Protein AF-A0A5N3W1Z2-F1 (afdb_monomer_lite)

Secondary structure (DSSP, 8-state)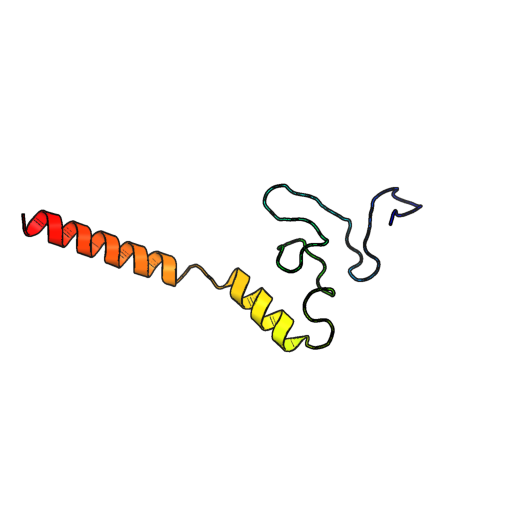:
-B-TTT-SBB-TTT--B---BTTTB-TTSSS-TTS-TTTS-TT-HHHHHHHHHHHHHSSSSHHHHHHHHHHHHHHHHHH--

Foldseek 3Di:
DADPVHRFDADPQQRDTFDDDPPQHTLPDQLGPNHDLCVNCVPCVPVSCVSNVVVVVPDDPVVVVVVVVVVVVVVVVVVVD

Sequence (81 aa):
MTCSQCNTNFCYRCGERYRQLRF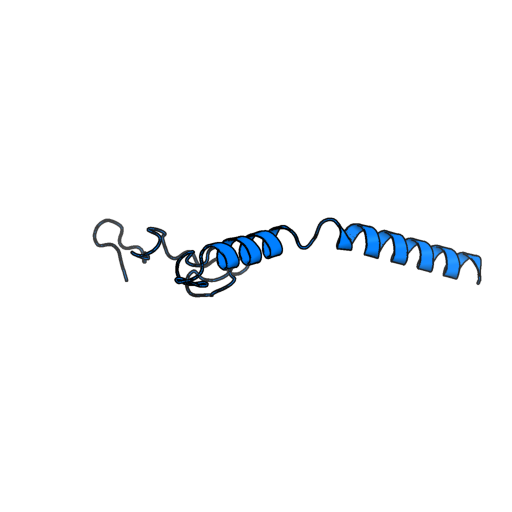FGDHTSNLSIFGCKYRYLPERPHLRRLVRGSVCGETPLLLPLATVLFFFSFICLVILK

Structure (mmCIF, N/CA/C/O backbone):
data_AF-A0A5N3W1Z2-F1
#
_entry.id   AF-A0A5N3W1Z2-F1
#
loop_
_atom_site.group_PDB
_atom_site.id
_atom_site.type_symbol
_atom_site.label_atom_id
_atom_site.label_alt_id
_atom_site.label_comp_id
_atom_site.label_asym_id
_atom_site.label_entity_id
_atom_site.label_seq_id
_atom_site.pdbx_PDB_ins_code
_atom_site.Cartn_x
_atom_site.Cartn_y
_atom_site.Cartn_z
_atom_site.occupancy
_atom_site.B_iso_or_equiv
_atom_site.auth_seq_id
_atom_site.auth_comp_id
_atom_site.auth_asym_id
_atom_site.auth_atom_id
_atom_site.pdbx_PDB_model_num
ATOM 1 N N . MET A 1 1 ? -13.570 7.658 7.305 1.00 54.25 1 MET A N 1
ATOM 2 C CA . MET A 1 1 ? -14.309 7.075 8.448 1.00 54.25 1 MET A CA 1
ATOM 3 C C . MET A 1 1 ? -13.442 7.258 9.679 1.00 54.25 1 MET A C 1
ATOM 5 O O . MET A 1 1 ? -12.284 6.851 9.648 1.00 54.25 1 MET A O 1
ATOM 9 N N . THR A 1 2 ? -13.963 7.939 10.697 1.00 70.88 2 THR A N 1
ATOM 10 C CA . THR A 1 2 ? -13.235 8.434 11.875 1.00 70.88 2 THR A CA 1
ATOM 11 C C . THR A 1 2 ? -13.474 7.556 13.107 1.00 70.88 2 THR A C 1
ATOM 13 O O . THR A 1 2 ? -14.572 7.060 13.333 1.00 70.88 2 THR A O 1
ATOM 16 N N . CYS A 1 3 ? -12.422 7.330 13.888 1.00 61.22 3 CYS A N 1
ATOM 17 C CA . CYS A 1 3 ? -12.421 6.600 15.161 1.00 61.22 3 CYS A CA 1
ATOM 18 C C . CYS A 1 3 ? -13.058 7.453 16.256 1.00 61.22 3 CYS A C 1
ATOM 20 O O . CYS A 1 3 ? -12.589 8.559 16.473 1.00 61.22 3 CYS A O 1
ATOM 22 N N . SER A 1 4 ? -14.063 6.958 16.983 1.00 65.56 4 SER A N 1
ATOM 23 C CA . SER A 1 4 ? -14.722 7.731 18.054 1.00 65.56 4 SER A CA 1
ATOM 24 C C . SER A 1 4 ? -13.838 7.964 19.286 1.00 65.56 4 SER A C 1
ATOM 26 O O . SER A 1 4 ? -13.992 8.968 19.967 1.00 65.56 4 SER A O 1
ATOM 28 N N . GLN A 1 5 ? -12.883 7.069 19.557 1.00 64.19 5 GLN A N 1
ATOM 29 C CA . GLN A 1 5 ? -11.953 7.188 20.692 1.00 64.19 5 GLN A CA 1
ATOM 30 C C . GLN A 1 5 ? -10.759 8.100 20.388 1.00 64.19 5 GLN A C 1
ATOM 32 O O . GLN A 1 5 ? -10.181 8.713 21.276 1.00 64.19 5 GLN A O 1
ATOM 37 N N . CYS A 1 6 ? -10.358 8.164 19.119 1.00 63.59 6 CYS A N 1
ATOM 38 C CA . CYS A 1 6 ? -9.101 8.771 18.701 1.00 63.59 6 CYS A CA 1
ATOM 39 C C . CYS A 1 6 ? -9.258 9.864 17.637 1.00 63.59 6 CYS A C 1
ATOM 41 O O . CYS A 1 6 ? -8.248 10.390 17.178 1.00 63.59 6 CYS A O 1
ATOM 43 N N . ASN A 1 7 ? -10.495 10.170 17.219 1.00 66.81 7 ASN A N 1
ATOM 44 C CA . ASN A 1 7 ? -10.926 11.166 16.222 1.00 66.81 7 ASN A CA 1
ATOM 45 C C . ASN A 1 7 ? -10.124 11.209 14.910 1.00 66.81 7 ASN A C 1
ATOM 47 O O . ASN A 1 7 ? -10.209 12.158 14.136 1.00 66.81 7 ASN A O 1
ATOM 51 N N . THR A 1 8 ? -9.368 10.154 14.614 1.00 73.31 8 THR A N 1
ATOM 52 C CA . THR A 1 8 ? -8.550 10.035 13.407 1.00 73.31 8 THR A CA 1
ATOM 53 C C . THR A 1 8 ? -9.252 9.156 12.388 1.00 73.31 8 THR A C 1
ATOM 55 O O . THR A 1 8 ? -9.957 8.206 12.735 1.00 73.31 8 THR A O 1
ATOM 58 N N . ASN A 1 9 ? -9.066 9.463 11.105 1.00 78.31 9 ASN A N 1
ATOM 59 C CA . ASN A 1 9 ? -9.525 8.580 10.043 1.00 78.31 9 ASN A CA 1
ATOM 60 C C . ASN A 1 9 ? -8.751 7.255 10.118 1.00 78.31 9 ASN A C 1
ATOM 62 O O . ASN A 1 9 ? -7.516 7.263 10.124 1.00 78.31 9 ASN A O 1
ATOM 66 N N . PHE A 1 10 ? -9.455 6.120 10.109 1.00 80.75 10 PHE A N 1
ATOM 67 C CA . PHE A 1 10 ? -8.848 4.785 10.135 1.00 80.75 10 PHE A CA 1
ATOM 68 C C . PHE A 1 10 ? -9.582 3.794 9.230 1.00 80.75 10 PHE A C 1
ATOM 70 O O . PHE A 1 10 ? -10.766 3.957 8.924 1.00 80.75 10 PHE A O 1
ATOM 77 N N . CYS A 1 11 ? -8.860 2.776 8.772 1.00 78.56 11 CYS A N 1
ATOM 78 C CA . CYS A 1 11 ? -9.380 1.749 7.882 1.00 78.56 11 CYS A CA 1
ATOM 79 C C . CYS A 1 11 ? -9.630 0.448 8.653 1.00 78.56 11 CYS A C 1
ATOM 81 O O . CYS A 1 11 ? -8.692 -0.180 9.134 1.00 78.56 11 CYS A O 1
ATOM 83 N N . TYR A 1 12 ? -10.883 -0.012 8.712 1.00 75.56 12 TYR A N 1
ATOM 84 C CA . TYR A 1 12 ? -11.254 -1.258 9.401 1.00 75.56 12 TYR A CA 1
ATOM 85 C C . TYR A 1 12 ? -10.674 -2.529 8.765 1.00 75.56 12 TYR A C 1
ATOM 87 O O . TYR A 1 12 ? -10.593 -3.559 9.423 1.00 75.56 12 TYR A O 1
ATOM 95 N N . ARG A 1 13 ? -10.260 -2.481 7.491 1.00 73.88 13 ARG A N 1
ATOM 96 C CA . ARG A 1 13 ? -9.702 -3.656 6.801 1.00 73.88 13 ARG A CA 1
ATOM 97 C C . ARG A 1 13 ? -8.267 -3.946 7.223 1.00 73.88 13 ARG A C 1
ATOM 99 O O . ARG A 1 13 ? -7.901 -5.103 7.372 1.00 73.88 13 ARG A O 1
ATOM 106 N N . CYS A 1 14 ? -7.441 -2.909 7.363 1.00 75.38 14 CYS A N 1
ATOM 107 C CA . CYS A 1 14 ? -6.037 -3.056 7.756 1.00 75.38 14 CYS A CA 1
ATOM 108 C C . CYS A 1 14 ? -5.745 -2.649 9.202 1.00 75.38 14 CYS A C 1
ATOM 110 O O . CYS A 1 14 ? -4.663 -2.959 9.684 1.00 75.38 14 CYS A O 1
ATOM 112 N N . GLY A 1 15 ? -6.671 -1.972 9.886 1.00 78.50 15 GLY A N 1
ATOM 113 C CA . GLY A 1 15 ? -6.466 -1.461 11.243 1.00 78.50 15 GLY A CA 1
ATOM 114 C C . GLY A 1 15 ? -5.537 -0.244 11.318 1.00 78.50 15 GLY A C 1
ATOM 115 O O . GLY A 1 15 ? -5.174 0.183 12.409 1.00 78.50 15 GLY A O 1
ATOM 116 N N . GLU A 1 16 ? -5.143 0.331 10.179 1.00 77.12 16 GLU A N 1
ATOM 117 C CA . GLU A 1 16 ? -4.203 1.452 10.120 1.00 77.12 16 GLU A CA 1
ATOM 118 C C . GLU A 1 16 ? -4.926 2.802 10.005 1.00 77.12 16 GLU A C 1
ATOM 120 O O . GLU A 1 16 ? -6.048 2.909 9.497 1.00 77.12 16 GLU A O 1
ATOM 125 N N . ARG A 1 17 ? -4.256 3.864 10.469 1.00 78.62 17 ARG A N 1
ATOM 126 C CA . ARG A 1 17 ? -4.717 5.251 10.313 1.00 78.62 17 ARG A CA 1
ATOM 127 C C . ARG A 1 17 ? -4.401 5.754 8.906 1.00 78.62 17 ARG A C 1
ATOM 129 O O . ARG A 1 17 ? -3.338 5.446 8.368 1.00 78.62 17 ARG A O 1
ATOM 136 N N . TYR A 1 18 ? -5.272 6.590 8.343 1.00 77.69 18 TYR A N 1
ATOM 137 C CA . TYR A 1 18 ? -4.982 7.281 7.085 1.00 77.69 18 TYR A CA 1
ATOM 138 C C . TYR A 1 18 ? -3.837 8.277 7.321 1.00 77.69 18 TYR A C 1
ATOM 140 O O . TYR A 1 18 ? -4.028 9.306 7.967 1.00 77.69 18 TYR A O 1
ATOM 148 N N . ARG A 1 19 ? -2.639 7.956 6.826 1.00 71.81 19 ARG A N 1
ATOM 149 C CA . ARG A 1 19 ? -1.497 8.876 6.778 1.00 71.81 19 ARG A CA 1
ATOM 150 C C . ARG A 1 19 ? -1.358 9.379 5.347 1.00 71.81 19 ARG A C 1
ATOM 152 O O . ARG A 1 19 ? -1.299 8.572 4.426 1.00 71.81 19 ARG A O 1
ATOM 159 N N . GLN A 1 20 ? -1.316 10.695 5.184 1.00 69.75 20 GLN A N 1
ATOM 160 C CA . GLN A 1 20 ? -1.045 11.350 3.910 1.00 69.75 20 GLN A CA 1
ATOM 161 C C . GLN A 1 20 ? 0.336 11.993 4.010 1.00 69.75 20 GLN A C 1
ATOM 163 O O . GLN A 1 20 ? 0.509 13.046 4.622 1.00 69.75 20 GLN A O 1
ATOM 168 N N . LEU A 1 21 ? 1.342 11.319 3.458 1.00 70.00 21 LEU A N 1
ATOM 169 C CA . LEU A 1 21 ? 2.670 11.893 3.261 1.00 70.00 21 LEU A CA 1
ATOM 170 C C . LEU A 1 21 ? 2.790 12.225 1.777 1.00 70.00 21 LEU A C 1
ATOM 172 O O . LEU A 1 21 ? 2.625 11.333 0.948 1.00 70.00 21 LEU A O 1
ATOM 176 N N . ARG A 1 22 ? 3.106 13.486 1.445 1.00 69.88 22 ARG A N 1
ATOM 177 C CA . ARG A 1 22 ? 3.143 13.986 0.054 1.00 69.88 22 ARG A CA 1
ATOM 178 C C . ARG A 1 22 ? 3.979 13.112 -0.896 1.00 69.88 22 ARG A C 1
ATOM 180 O O . ARG A 1 22 ? 3.671 13.061 -2.077 1.00 69.88 22 ARG A O 1
ATOM 187 N N . PHE A 1 23 ? 4.990 12.409 -0.378 1.00 67.44 23 PHE A N 1
ATOM 188 C CA . PHE A 1 23 ? 5.897 11.563 -1.163 1.00 67.44 23 PHE A CA 1
ATOM 189 C C . PHE A 1 23 ? 5.590 10.062 -1.124 1.00 67.44 23 PHE A C 1
ATOM 191 O O . PHE A 1 23 ? 5.879 9.361 -2.085 1.00 67.44 23 PHE A O 1
ATOM 198 N N . PHE A 1 24 ? 5.006 9.547 -0.040 1.00 64.31 24 PHE A N 1
ATOM 199 C CA . PHE A 1 24 ? 4.797 8.102 0.130 1.00 64.31 24 PHE A CA 1
ATOM 200 C C . PHE A 1 24 ? 3.369 7.639 -0.205 1.00 64.31 24 PHE A C 1
ATOM 202 O O . PHE A 1 24 ? 3.061 6.448 -0.101 1.00 64.31 24 PHE A O 1
ATOM 209 N N . GLY A 1 25 ? 2.524 8.575 -0.650 1.00 71.06 25 GLY A N 1
ATOM 210 C CA . GLY A 1 25 ? 1.184 8.331 -1.168 1.00 71.06 25 GLY A CA 1
ATOM 211 C C . GLY A 1 25 ? 0.098 8.262 -0.097 1.00 71.06 25 GLY A C 1
ATOM 212 O O . GLY A 1 25 ? 0.358 8.245 1.107 1.00 71.06 25 GLY A O 1
ATOM 213 N N . ASP A 1 26 ? -1.146 8.219 -0.570 1.00 76.31 26 ASP A N 1
ATOM 214 C CA . ASP A 1 26 ? -2.335 8.130 0.273 1.00 76.31 26 ASP A CA 1
ATOM 215 C C . ASP A 1 26 ? -2.722 6.679 0.541 1.00 76.31 26 ASP A C 1
ATOM 217 O O . ASP A 1 26 ? -2.528 5.791 -0.297 1.00 76.31 26 ASP A O 1
ATOM 221 N N . HIS A 1 27 ? -3.377 6.447 1.676 1.00 77.88 27 HIS A N 1
ATOM 222 C CA . HIS A 1 27 ? -3.868 5.126 2.077 1.00 77.88 27 HIS A CA 1
ATOM 223 C C . HIS A 1 27 ? -4.870 4.503 1.081 1.00 77.88 27 HIS A C 1
ATOM 225 O O . HIS A 1 27 ? -5.069 3.286 1.044 1.00 77.88 27 HIS A O 1
ATOM 231 N N . THR A 1 28 ? -5.532 5.343 0.280 1.00 69.19 28 THR A N 1
ATOM 232 C CA . THR A 1 28 ? -6.510 4.940 -0.737 1.00 69.19 28 THR A CA 1
ATOM 233 C C . THR A 1 28 ? -5.873 4.480 -2.042 1.00 69.19 28 THR A C 1
ATOM 235 O O . THR A 1 28 ? -6.542 3.771 -2.796 1.00 69.19 28 THR A O 1
ATOM 238 N N . SER A 1 29 ? -4.625 4.861 -2.310 1.00 72.38 29 SER A N 1
ATOM 239 C CA . SER A 1 29 ? -3.937 4.509 -3.550 1.00 72.38 29 SER A CA 1
ATOM 240 C C . SER A 1 29 ? -3.455 3.052 -3.530 1.00 72.38 29 SER A C 1
ATOM 242 O O . SER A 1 29 ? -3.107 2.497 -2.490 1.00 72.38 29 SER A O 1
ATOM 244 N N . ASN A 1 30 ? -3.514 2.394 -4.691 1.00 67.94 30 ASN A N 1
ATOM 245 C CA . ASN A 1 30 ? -3.341 0.941 -4.805 1.00 67.94 30 ASN A CA 1
ATOM 246 C C . ASN A 1 30 ? -1.884 0.476 -4.639 1.00 67.94 30 ASN A C 1
ATOM 248 O O . ASN A 1 30 ? -1.654 -0.623 -4.139 1.00 67.94 30 ASN A O 1
ATOM 252 N N . LEU A 1 31 ? -0.922 1.299 -5.067 1.00 68.75 31 LEU A N 1
ATOM 253 C CA . LEU A 1 31 ? 0.508 0.970 -5.113 1.00 68.75 31 LEU A CA 1
ATOM 254 C C . LEU A 1 31 ? 1.354 1.797 -4.134 1.00 68.75 31 LEU A C 1
ATOM 256 O O . LEU A 1 31 ? 2.575 1.670 -4.136 1.00 68.75 31 LEU A O 1
ATOM 260 N N . SER A 1 32 ? 0.745 2.640 -3.294 1.00 73.56 32 SER A N 1
ATOM 261 C CA . SER A 1 32 ? 1.515 3.370 -2.288 1.00 73.56 32 SER A CA 1
ATOM 262 C C . SER A 1 32 ? 2.066 2.430 -1.222 1.00 73.56 32 SER A C 1
ATOM 264 O O . SER A 1 32 ? 1.436 1.446 -0.818 1.00 73.56 32 SER A O 1
ATOM 266 N N . ILE A 1 33 ? 3.248 2.780 -0.722 1.00 70.38 33 ILE A N 1
ATOM 267 C CA . ILE A 1 33 ? 3.950 2.038 0.331 1.00 70.38 33 ILE A CA 1
ATOM 268 C C . ILE A 1 33 ? 3.114 2.023 1.621 1.00 70.38 33 ILE A C 1
ATOM 270 O O . ILE A 1 33 ? 3.038 0.997 2.295 1.00 70.38 33 ILE A O 1
ATOM 274 N N . PHE A 1 34 ? 2.407 3.121 1.915 1.00 70.19 34 PHE A N 1
ATOM 275 C CA . PHE A 1 34 ? 1.475 3.237 3.048 1.00 70.19 34 PHE A CA 1
ATOM 276 C C . PHE A 1 34 ? -0.002 2.993 2.670 1.00 70.19 34 PHE A C 1
ATOM 278 O O . PHE A 1 34 ? -0.924 3.390 3.392 1.00 70.19 34 PHE A O 1
ATOM 285 N N . GLY A 1 35 ? -0.241 2.342 1.529 1.00 74.44 35 GLY A N 1
ATOM 286 C CA . GLY A 1 35 ? -1.566 1.985 1.025 1.00 74.44 35 GLY A CA 1
ATOM 287 C C . GLY A 1 35 ? -2.167 0.755 1.702 1.00 74.44 35 GLY A C 1
ATOM 288 O O . GLY A 1 35 ? -1.462 -0.159 2.147 1.00 74.44 35 GLY A O 1
ATOM 289 N N . CYS A 1 36 ? -3.501 0.676 1.724 1.00 78.00 36 CYS A N 1
ATOM 290 C CA . CYS A 1 36 ? -4.215 -0.446 2.333 1.00 78.00 36 CYS A CA 1
ATOM 291 C C . CYS A 1 36 ? -3.816 -1.806 1.717 1.00 78.00 36 CYS A C 1
ATOM 293 O O . CYS A 1 36 ? -4.092 -2.093 0.549 1.00 78.00 36 CYS A O 1
ATOM 295 N N . LYS A 1 37 ? -3.234 -2.695 2.538 1.00 74.12 37 LYS A N 1
ATOM 296 C CA . LYS A 1 37 ? -2.791 -4.050 2.141 1.00 74.12 37 LYS A CA 1
ATOM 297 C C . LYS A 1 37 ? -3.883 -4.901 1.500 1.00 74.12 37 LYS A C 1
ATOM 299 O O . LYS A 1 37 ? -3.602 -5.673 0.591 1.00 74.12 37 LYS A O 1
ATOM 304 N N . TYR A 1 38 ? -5.117 -4.761 1.967 1.00 71.69 38 TYR A N 1
ATOM 305 C CA . TYR A 1 38 ? -6.238 -5.601 1.546 1.00 71.69 38 TYR A CA 1
ATOM 306 C C . TYR A 1 38 ? -7.020 -5.029 0.359 1.00 71.69 38 TYR A C 1
ATOM 308 O O . TYR A 1 38 ? -7.978 -5.652 -0.088 1.00 71.69 38 TYR A O 1
ATOM 316 N N . ARG A 1 39 ? -6.635 -3.852 -0.155 1.00 72.88 39 ARG A N 1
ATOM 317 C CA . ARG A 1 39 ? -7.253 -3.259 -1.349 1.00 72.88 39 ARG A CA 1
ATOM 318 C C . ARG A 1 39 ? -6.589 -3.745 -2.635 1.00 72.88 39 ARG A C 1
ATOM 320 O O . ARG A 1 39 ? -7.274 -3.990 -3.621 1.00 72.88 39 ARG A O 1
ATOM 327 N N . TYR A 1 40 ? -5.271 -3.932 -2.602 1.00 69.25 40 TYR A N 1
ATOM 328 C CA . TYR A 1 40 ? -4.519 -4.457 -3.733 1.00 69.25 40 TYR A CA 1
ATOM 329 C C . TYR A 1 40 ? -4.669 -5.983 -3.816 1.00 69.25 40 TYR A C 1
ATOM 331 O O . TYR A 1 40 ? -4.135 -6.702 -2.970 1.00 69.25 40 TYR A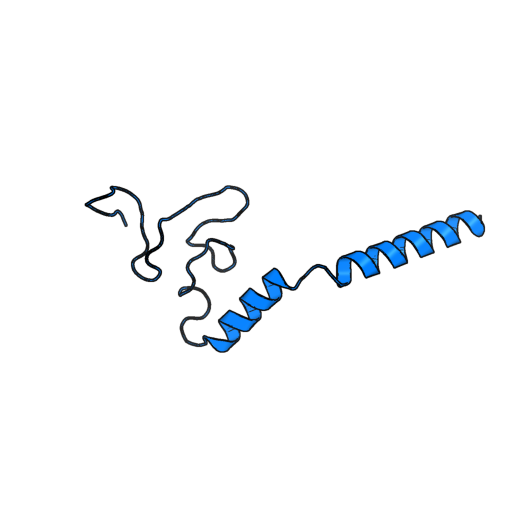 O 1
ATOM 339 N N . LEU A 1 41 ? -5.411 -6.466 -4.821 1.00 70.50 41 LEU A N 1
ATOM 340 C CA . LEU A 1 41 ? -5.673 -7.890 -5.092 1.00 70.50 41 LEU A CA 1
ATOM 341 C C . LEU A 1 41 ? -6.182 -8.666 -3.852 1.00 70.50 41 LEU A C 1
ATOM 343 O O . LEU A 1 41 ? -5.450 -9.487 -3.287 1.00 70.50 41 LEU A O 1
ATOM 347 N N . PRO A 1 42 ? -7.435 -8.432 -3.409 1.00 74.75 42 PRO A N 1
ATOM 348 C CA . PRO A 1 42 ? -8.001 -9.112 -2.240 1.00 74.75 42 PRO A CA 1
ATOM 349 C C . PRO A 1 42 ? -8.057 -10.638 -2.414 1.00 74.75 42 PRO A C 1
ATOM 351 O O . PRO A 1 42 ? -7.654 -11.355 -1.502 1.00 74.75 42 PRO A O 1
ATOM 354 N N . GLU A 1 43 ? -8.434 -11.114 -3.605 1.00 82.88 43 GLU A N 1
ATOM 355 C CA . GLU A 1 43 ? -8.647 -12.539 -3.914 1.00 82.88 43 GLU A CA 1
ATOM 356 C C . GLU A 1 43 ? -7.362 -13.339 -4.175 1.00 82.88 43 GLU A C 1
ATOM 358 O O . GLU A 1 43 ? -7.387 -14.561 -4.296 1.00 82.88 43 GLU A O 1
ATOM 363 N N . ARG A 1 44 ? -6.211 -12.670 -4.330 1.00 81.88 44 ARG A N 1
ATOM 364 C CA . ARG A 1 44 ? -4.968 -13.319 -4.785 1.00 81.88 44 ARG A CA 1
ATOM 365 C C . ARG A 1 44 ? -3.776 -12.909 -3.915 1.00 81.88 44 ARG A C 1
ATOM 367 O O . ARG A 1 44 ? -2.961 -12.079 -4.331 1.00 81.88 44 ARG A O 1
ATOM 374 N N . PRO A 1 45 ? -3.618 -13.504 -2.715 1.00 80.56 45 PRO A N 1
ATOM 375 C CA . PRO A 1 45 ? -2.563 -13.131 -1.769 1.00 80.56 45 PRO A CA 1
ATOM 376 C C . PRO A 1 45 ? -1.146 -13.387 -2.306 1.00 80.56 45 PRO A C 1
ATOM 378 O O . PRO A 1 45 ? -0.226 -12.643 -1.963 1.00 80.56 45 PRO A O 1
ATOM 381 N N . HIS A 1 46 ? -0.974 -14.392 -3.171 1.00 81.44 46 HIS A N 1
ATOM 382 C CA . HIS A 1 46 ? 0.307 -14.717 -3.807 1.00 81.44 46 HIS A CA 1
ATOM 383 C C . HIS A 1 46 ? 0.770 -13.607 -4.756 1.00 81.44 46 HIS A C 1
ATOM 385 O O . HIS A 1 46 ? 1.887 -13.112 -4.625 1.00 81.44 46 HIS A O 1
ATOM 391 N N . LEU A 1 47 ? -0.119 -13.139 -5.639 1.00 80.31 47 LEU A N 1
ATOM 392 C CA . LEU A 1 47 ? 0.170 -12.026 -6.547 1.00 80.31 47 LEU A CA 1
ATOM 393 C C . LEU A 1 47 ? 0.437 -10.729 -5.778 1.00 80.31 47 LEU A C 1
ATOM 395 O O . LEU A 1 47 ? 1.347 -9.982 -6.121 1.00 80.31 47 LEU A O 1
ATOM 399 N N . ARG A 1 48 ? -0.287 -10.489 -4.678 1.00 80.19 48 ARG A N 1
ATOM 400 C CA . ARG A 1 48 ? -0.024 -9.340 -3.801 1.00 80.19 48 ARG A CA 1
ATOM 401 C C . ARG A 1 48 ? 1.394 -9.361 -3.218 1.00 80.19 48 ARG A C 1
ATOM 403 O O . ARG A 1 48 ? 2.016 -8.305 -3.120 1.00 80.19 48 ARG A O 1
ATOM 410 N N . ARG A 1 49 ? 1.900 -10.531 -2.810 1.00 76.25 49 ARG A N 1
ATOM 411 C CA . ARG A 1 49 ? 3.272 -10.672 -2.292 1.00 76.25 49 ARG A CA 1
ATOM 412 C C . ARG A 1 49 ? 4.307 -10.476 -3.399 1.00 76.25 49 ARG A C 1
ATOM 414 O O . ARG A 1 49 ? 5.313 -9.834 -3.134 1.00 76.25 49 ARG A O 1
ATOM 421 N N . LEU A 1 50 ? 4.034 -10.962 -4.611 1.00 78.06 50 LEU A N 1
ATOM 422 C CA . LEU A 1 50 ? 4.915 -10.763 -5.765 1.00 78.06 50 LEU A CA 1
ATOM 423 C C . LEU A 1 50 ? 5.035 -9.288 -6.144 1.00 78.06 50 LEU A C 1
ATOM 425 O O . LEU A 1 50 ? 6.147 -8.798 -6.241 1.00 78.06 50 LEU A O 1
ATOM 429 N N . VAL A 1 51 ? 3.923 -8.561 -6.264 1.00 77.00 51 VAL A N 1
ATOM 430 C CA . VAL A 1 51 ? 3.961 -7.142 -6.661 1.00 77.00 51 VAL A CA 1
ATOM 431 C C . VAL A 1 51 ? 4.560 -6.259 -5.564 1.00 77.00 51 VAL A C 1
ATOM 433 O O . VAL A 1 51 ? 5.365 -5.384 -5.839 1.00 77.00 51 VAL A O 1
ATOM 436 N N . ARG A 1 52 ? 4.241 -6.493 -4.284 1.00 72.94 52 ARG A N 1
ATOM 437 C CA . ARG A 1 52 ? 4.892 -5.729 -3.201 1.00 72.94 52 ARG A CA 1
ATOM 438 C C . ARG A 1 52 ? 6.366 -6.101 -3.017 1.00 72.94 52 ARG A C 1
ATOM 440 O O . ARG A 1 52 ? 7.155 -5.255 -2.613 1.00 72.94 52 ARG A O 1
ATOM 447 N N . GLY A 1 53 ? 6.722 -7.355 -3.290 1.00 71.56 53 GLY A N 1
ATOM 448 C CA . GLY A 1 53 ? 8.104 -7.825 -3.295 1.00 71.56 53 GLY A CA 1
ATOM 449 C C . GLY A 1 53 ? 8.902 -7.271 -4.472 1.00 71.56 53 GLY A C 1
ATOM 450 O O . GLY A 1 53 ? 10.061 -6.921 -4.279 1.00 71.56 53 GLY A O 1
ATOM 451 N N . SER A 1 54 ? 8.281 -7.122 -5.648 1.00 67.44 54 SER A N 1
ATOM 452 C CA . SER A 1 54 ? 8.915 -6.506 -6.815 1.00 67.44 54 SER A CA 1
ATOM 453 C C . SER A 1 54 ? 9.171 -5.029 -6.562 1.00 67.44 54 SER A C 1
ATOM 455 O O . SER A 1 54 ? 10.308 -4.614 -6.710 1.00 67.44 54 SER A O 1
ATOM 457 N N . VAL A 1 55 ? 8.192 -4.279 -6.037 1.00 64.12 55 VAL A N 1
ATOM 458 C CA . VAL A 1 55 ? 8.325 -2.827 -5.794 1.00 64.12 55 VAL A CA 1
ATOM 459 C C . VAL A 1 55 ? 9.451 -2.499 -4.803 1.00 64.12 55 VAL A C 1
ATOM 461 O O . VAL A 1 55 ? 10.046 -1.429 -4.873 1.00 64.12 55 VAL A O 1
ATOM 464 N N . CYS A 1 56 ? 9.776 -3.418 -3.887 1.00 56.78 56 CYS A N 1
ATOM 465 C CA . CYS A 1 56 ? 10.923 -3.288 -2.979 1.00 56.78 56 CYS A CA 1
ATOM 466 C C . CYS A 1 56 ? 12.226 -3.897 -3.554 1.00 56.78 56 CYS A C 1
ATOM 468 O O . CYS A 1 56 ? 13.305 -3.669 -3.015 1.00 56.78 56 CYS A O 1
ATOM 470 N N . GLY A 1 57 ? 12.128 -4.697 -4.622 1.00 55.16 57 GLY A N 1
ATOM 471 C CA . GLY A 1 57 ? 13.231 -5.395 -5.297 1.00 55.16 57 GLY A CA 1
ATOM 472 C C . GLY A 1 57 ? 13.720 -4.733 -6.592 1.00 55.16 57 GLY A C 1
ATOM 473 O O . GLY A 1 57 ? 14.828 -5.017 -7.043 1.00 55.16 57 GLY A O 1
ATOM 474 N N . GLU A 1 58 ? 12.945 -3.823 -7.174 1.00 56.31 58 GLU A N 1
ATOM 475 C CA . GLU A 1 58 ? 13.387 -2.898 -8.212 1.00 56.31 58 GLU A CA 1
ATOM 476 C C . GLU A 1 58 ? 13.881 -1.614 -7.533 1.00 56.31 58 GLU A C 1
ATOM 478 O O . GLU A 1 58 ? 13.162 -0.636 -7.406 1.00 56.31 58 GLU A O 1
ATOM 483 N N . THR A 1 59 ? 15.093 -1.542 -6.979 1.00 57.56 59 THR A N 1
ATOM 484 C CA . THR A 1 59 ? 16.296 -1.266 -7.781 1.00 57.56 59 THR A CA 1
ATOM 485 C C . THR A 1 59 ? 17.558 -1.207 -6.891 1.00 57.56 59 THR A C 1
ATOM 487 O O . THR A 1 59 ? 17.949 -0.133 -6.442 1.00 57.56 59 THR A O 1
ATOM 490 N N . PRO A 1 60 ? 18.257 -2.332 -6.656 1.00 55.34 60 PRO A N 1
ATOM 491 C CA . PRO A 1 60 ? 19.688 -2.238 -6.346 1.00 55.34 60 PRO A CA 1
ATOM 492 C C . PRO A 1 60 ? 20.582 -2.996 -7.332 1.00 55.34 60 PRO A C 1
ATOM 494 O O . PRO A 1 60 ? 21.792 -2.879 -7.222 1.00 55.34 60 PRO A O 1
ATOM 497 N N . LEU A 1 61 ? 20.030 -3.745 -8.301 1.00 55.94 61 LEU A N 1
ATOM 498 C CA . LEU A 1 61 ? 20.829 -4.515 -9.273 1.00 55.94 61 LEU A CA 1
ATOM 499 C C . LEU A 1 61 ? 20.866 -3.907 -10.681 1.00 55.94 61 LEU A C 1
ATOM 501 O O . LEU A 1 61 ? 21.926 -3.871 -11.297 1.00 55.94 61 LEU A O 1
ATOM 505 N N . LEU A 1 62 ? 19.756 -3.352 -11.179 1.00 60.84 62 LEU A N 1
ATOM 506 C CA . LEU A 1 62 ? 19.765 -2.626 -12.459 1.00 60.84 62 LEU A CA 1
ATOM 507 C C . LEU A 1 62 ? 20.476 -1.271 -12.364 1.00 60.84 62 LEU A C 1
ATOM 509 O O . LEU A 1 62 ? 21.110 -0.844 -13.323 1.00 60.84 62 LEU A O 1
ATOM 513 N N . LEU A 1 63 ? 20.403 -0.617 -11.202 1.00 64.88 63 LEU A N 1
ATOM 514 C CA . LEU A 1 63 ? 21.024 0.683 -10.973 1.00 64.88 63 LEU A CA 1
ATOM 515 C C . LEU A 1 63 ? 22.566 0.640 -11.069 1.00 64.88 63 LEU A C 1
ATOM 517 O O . LEU A 1 63 ? 23.106 1.441 -11.827 1.00 64.88 63 LEU A O 1
ATOM 521 N N . PRO A 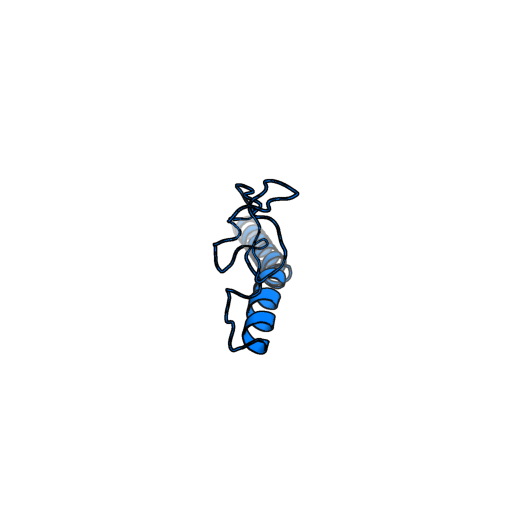1 64 ? 23.295 -0.287 -10.405 1.00 67.62 64 PRO A N 1
ATOM 522 C CA . PRO A 1 64 ? 24.749 -0.373 -10.551 1.00 67.62 64 PRO A CA 1
ATOM 523 C C . PRO A 1 64 ? 25.182 -0.853 -11.939 1.00 67.62 64 PRO A C 1
ATOM 525 O O . PRO A 1 64 ? 26.212 -0.415 -12.437 1.00 67.62 64 PRO A O 1
ATOM 528 N N . LEU A 1 65 ? 24.412 -1.722 -12.603 1.00 70.94 65 LEU A N 1
ATOM 529 C CA . LEU A 1 65 ? 24.750 -2.149 -13.965 1.00 70.94 65 LEU A CA 1
ATOM 530 C C . LEU A 1 65 ? 24.623 -0.991 -14.961 1.00 70.94 65 LEU A C 1
ATOM 532 O O . LEU A 1 65 ? 25.515 -0.789 -15.783 1.00 70.94 65 LEU A O 1
ATOM 536 N N . ALA A 1 66 ? 23.560 -0.190 -14.855 1.00 76.56 66 ALA A N 1
ATOM 537 C CA . ALA A 1 66 ? 23.380 0.984 -15.699 1.00 76.56 66 ALA A CA 1
ATOM 538 C C . ALA A 1 66 ? 24.466 2.047 -15.458 1.00 76.56 66 ALA A C 1
ATOM 540 O O . ALA A 1 66 ? 24.955 2.638 -16.421 1.00 76.56 66 ALA A O 1
ATOM 541 N N . THR A 1 67 ? 24.896 2.266 -14.208 1.00 75.25 67 THR A N 1
ATOM 542 C CA . THR A 1 67 ? 25.985 3.213 -13.920 1.00 75.25 67 THR A CA 1
ATOM 543 C C . THR A 1 67 ? 27.326 2.710 -14.443 1.00 75.25 67 THR A C 1
ATOM 545 O O . THR A 1 67 ? 28.029 3.479 -15.093 1.00 75.25 67 THR A O 1
ATOM 548 N N . VAL A 1 68 ? 27.672 1.433 -14.248 1.00 83.31 68 VAL A N 1
ATOM 549 C CA . VAL A 1 68 ? 28.930 0.857 -14.760 1.00 83.31 68 VAL A CA 1
ATOM 550 C C . VAL A 1 68 ? 29.010 0.959 -16.285 1.00 83.31 68 VAL A C 1
ATOM 552 O O . VAL A 1 68 ? 30.039 1.381 -16.810 1.00 83.31 68 VAL A O 1
ATOM 555 N N . LEU A 1 69 ? 27.925 0.648 -17.002 1.00 83.75 69 LEU A N 1
ATOM 556 C CA . LEU A 1 69 ? 27.884 0.775 -18.463 1.00 83.75 69 LEU A CA 1
ATOM 557 C C . LEU A 1 69 ? 27.987 2.235 -18.925 1.00 83.75 69 LEU A C 1
ATOM 559 O O . LEU A 1 69 ? 28.692 2.518 -19.893 1.00 83.75 69 LEU A O 1
ATOM 563 N N . PHE A 1 70 ? 27.337 3.167 -18.222 1.00 84.31 70 PHE A N 1
ATOM 564 C CA . PHE A 1 70 ? 27.436 4.597 -18.519 1.00 84.31 70 PHE A CA 1
ATOM 565 C C . PHE A 1 70 ? 28.862 5.125 -18.315 1.00 84.31 70 PHE A C 1
ATOM 567 O O . PHE A 1 70 ? 29.399 5.794 -19.195 1.00 84.31 70 PHE A O 1
ATOM 574 N N . PHE A 1 71 ? 29.510 4.772 -17.199 1.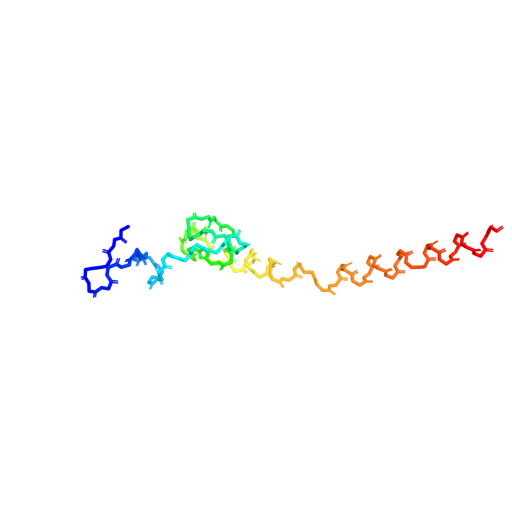00 84.50 71 PHE A N 1
ATOM 575 C CA . PHE A 1 71 ? 30.906 5.130 -16.938 1.00 84.50 71 PHE A CA 1
ATOM 576 C C . PHE A 1 71 ? 31.853 4.521 -17.974 1.00 84.50 71 PHE A C 1
ATOM 578 O O . PHE A 1 71 ? 32.712 5.228 -18.493 1.00 84.50 71 PHE A O 1
ATOM 585 N N . PHE A 1 72 ? 31.681 3.244 -18.321 1.00 85.44 72 PHE A N 1
ATOM 586 C CA . PHE A 1 72 ? 32.514 2.587 -19.329 1.00 85.44 72 PHE A CA 1
ATOM 587 C C . PHE A 1 72 ? 32.351 3.235 -20.710 1.00 85.44 72 PHE A C 1
ATOM 589 O O . PHE A 1 72 ? 33.341 3.540 -21.374 1.00 85.44 72 PHE A O 1
ATOM 596 N N . SER A 1 73 ? 31.112 3.533 -21.114 1.00 83.19 73 SER A N 1
ATOM 597 C CA . SER A 1 73 ? 30.831 4.249 -22.361 1.00 83.19 73 SER A CA 1
ATOM 598 C C . SER A 1 73 ? 31.423 5.661 -22.363 1.00 83.19 73 SER A C 1
ATOM 600 O O . SER A 1 73 ? 31.934 6.098 -23.392 1.00 83.19 73 SER A O 1
ATOM 602 N N . PHE A 1 74 ? 31.368 6.375 -21.236 1.00 83.31 74 PHE A N 1
ATOM 603 C CA . PHE A 1 74 ? 31.948 7.711 -21.102 1.00 83.31 74 PHE A CA 1
ATOM 604 C C . PHE A 1 74 ? 33.479 7.670 -21.203 1.00 83.31 74 PHE A C 1
ATOM 606 O O . PHE A 1 74 ? 34.068 8.459 -21.936 1.00 83.31 74 PHE A O 1
ATOM 613 N N . ILE A 1 75 ? 34.121 6.705 -20.539 1.00 82.25 75 ILE A N 1
ATOM 614 C CA . ILE A 1 75 ? 35.573 6.489 -2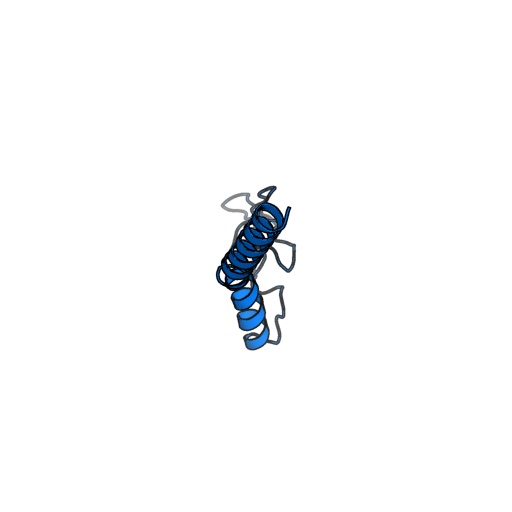0.603 1.00 82.25 75 ILE A CA 1
ATOM 615 C C . ILE A 1 75 ? 36.009 6.140 -22.031 1.00 82.25 75 ILE A C 1
ATOM 617 O O . ILE A 1 75 ? 36.938 6.758 -22.547 1.00 82.25 75 ILE A O 1
ATOM 621 N N . CYS A 1 76 ? 35.324 5.211 -22.707 1.00 77.69 76 CYS A N 1
ATOM 622 C CA . CYS A 1 76 ? 35.620 4.886 -24.104 1.00 77.69 76 CYS A CA 1
ATOM 623 C C . CYS A 1 76 ? 35.490 6.106 -25.025 1.00 77.69 76 CYS A C 1
ATOM 625 O O . CYS A 1 76 ? 36.336 6.292 -25.893 1.00 77.69 76 CYS A O 1
ATOM 627 N N . LEU A 1 77 ? 34.472 6.950 -24.834 1.00 76.94 77 LEU A N 1
ATOM 628 C CA . LEU A 1 77 ? 34.264 8.143 -25.659 1.00 76.94 77 LEU A CA 1
ATOM 629 C C . LEU A 1 77 ? 35.335 9.224 -25.432 1.00 76.94 77 LEU A C 1
ATOM 631 O O . LEU A 1 77 ? 35.681 9.934 -26.371 1.00 76.94 77 LEU A O 1
ATOM 635 N N . VAL A 1 78 ? 35.870 9.335 -24.211 1.00 75.81 78 VAL A N 1
ATOM 636 C CA . VAL A 1 78 ? 36.969 10.257 -23.871 1.00 75.81 78 VAL A CA 1
ATOM 637 C C . VAL A 1 78 ? 38.325 9.748 -24.370 1.00 75.81 78 VAL A C 1
ATOM 639 O O . VAL A 1 78 ? 39.166 10.553 -24.736 1.00 75.81 78 VAL A O 1
ATOM 642 N N . ILE A 1 79 ? 38.550 8.431 -24.405 1.00 71.56 79 ILE A N 1
ATOM 643 C CA . ILE A 1 79 ? 39.804 7.844 -24.913 1.00 71.56 79 ILE A CA 1
ATOM 644 C C . ILE A 1 79 ? 39.843 7.822 -26.450 1.00 71.56 79 ILE A C 1
ATOM 646 O O . ILE A 1 79 ? 40.915 7.926 -27.039 1.00 71.56 79 ILE A O 1
ATOM 650 N N . LEU A 1 80 ? 38.690 7.657 -27.107 1.00 68.31 80 LEU A N 1
ATOM 651 C CA . LEU A 1 80 ? 38.596 7.553 -28.569 1.00 68.31 80 LEU A CA 1
ATOM 652 C C . LEU A 1 80 ? 38.506 8.920 -29.283 1.00 68.31 80 LEU A C 1
ATOM 654 O O . LEU A 1 80 ? 38.401 8.949 -30.510 1.00 68.31 80 LEU A O 1
ATOM 658 N N . LYS A 1 81 ? 38.510 10.038 -28.547 1.00 54.84 81 LYS A N 1
ATOM 659 C CA . LYS A 1 81 ? 38.454 11.405 -29.082 1.00 54.84 81 LYS A CA 1
ATOM 660 C C . LYS A 1 81 ? 39.720 12.178 -28.751 1.00 54.84 81 LYS A C 1
ATOM 662 O O . LYS A 1 81 ? 40.180 12.899 -29.663 1.00 54.84 81 LYS A O 1
#

Organism: Muntiacus reevesi (NCBI:txid9886)

pLDDT: mean 72.27, std 7.95, range [54.25, 85.44]

Radius of gyration: 20.72 Å; chains: 1; bounding box: 54×29×50 Å